Protein AF-A0A916TKI7-F1 (afdb_monomer)

Organism: NCBI:txid1323746

Secondary structure (DSSP, 8-state):
--HHHHHHHHHHHTT-PPPSSTTS-TTTTTS--HHHHHHHHHHHHHHH-PPP-HHHHHTS---HHHHHHHHHHHHT-

Nearest PDB structures (foldseek):
  7r49-assembly2_E  TM=7.141E-01  e=1.676E-02  Lactiplantibacillus plantarum subsp. plantarum NC8
  2cgq-assembly1_A  TM=7.711E-01  e=1.854E-01  Mycobacterium tuberculosis H37Rv
  2kop-assembly1_A  TM=6.538E-01  e=1.854E-01  Streptomyces coelicolor
  8j9j-assembly1_AB  TM=5.573E-01  e=3.276E-01  Euglena gracilis
  5msp-assembly1_A  TM=6.880E-01  e=7.941E-01  Segniliparus rugosus ATCC BAA-974

Sequence (77 aa):
MTHDAMLAEALRAIGKAGPADPDACLYRSGVLDSYDLMQLLLEIEMRSGARLDLAALVERPITLAALEAAVETATAR

Solvent-accessible surface area (backbone atoms only — not comparable to full-atom values): 4525 Å² total; per-residue (Å²): 133,57,61,68,62,50,52,57,48,25,32,48,74,73,73,37,76,75,70,93,49,66,81,45,30,35,56,85,72,64,76,27,56,75,67,52,46,53,52,36,51,51,45,45,26,71,73,69,74,29,71,72,61,61,74,71,48,67,77,46,74,47,21,60,64,51,51,47,53,44,50,53,60,36,66,74,108

Foldseek 3Di:
DQLVVQLCVLCVVLVFGADPDQPAQCDVVVSDDPVRVVSSQVSSCVVLVFHFDPVVCVVDRNGSVSVNVRSVVRNVD

Mean predicted aligned error: 3.22 Å

Structure (mmCIF, N/CA/C/O backbone):
data_AF-A0A916TKI7-F1
#
_entry.id   AF-A0A916TKI7-F1
#
loop_
_atom_site.group_PDB
_atom_site.id
_atom_site.type_symbol
_atom_site.label_atom_id
_atom_site.label_alt_id
_atom_site.label_comp_id
_atom_site.label_asym_id
_atom_site.label_entity_id
_atom_site.label_seq_id
_atom_site.pdbx_PDB_ins_code
_atom_site.Cartn_x
_atom_site.Cartn_y
_atom_site.Cartn_z
_atom_site.occupancy
_atom_site.B_iso_or_equiv
_atom_site.auth_seq_id
_atom_site.auth_comp_id
_atom_site.auth_asym_id
_atom_site.auth_atom_id
_atom_site.pdbx_PDB_model_num
ATOM 1 N N . MET A 1 1 ? 0.402 13.017 10.371 1.00 61.44 1 MET A N 1
ATOM 2 C CA . MET A 1 1 ? 1.010 12.620 9.085 1.00 61.44 1 MET A CA 1
ATOM 3 C C . MET A 1 1 ? -0.132 12.471 8.095 1.00 61.44 1 MET A C 1
ATOM 5 O O . MET A 1 1 ? -1.140 11.904 8.491 1.00 61.44 1 MET A O 1
ATOM 9 N N . THR A 1 2 ? -0.044 13.044 6.895 1.00 84.25 2 THR A N 1
ATOM 10 C CA . THR A 1 2 ? -1.050 12.798 5.843 1.00 84.25 2 THR A CA 1
ATOM 11 C C . THR A 1 2 ? -0.908 11.363 5.332 1.00 84.25 2 THR A C 1
ATOM 13 O O . THR A 1 2 ? 0.187 10.800 5.409 1.00 84.25 2 THR A O 1
ATOM 16 N N . HIS A 1 3 ? -1.988 10.752 4.836 1.00 87.38 3 HIS A N 1
ATOM 17 C CA . HIS A 1 3 ? -1.919 9.385 4.311 1.00 87.38 3 HIS A CA 1
ATOM 18 C C . HIS A 1 3 ? -0.950 9.281 3.130 1.00 87.38 3 HIS A C 1
ATOM 20 O O . HIS A 1 3 ? -0.141 8.362 3.112 1.00 87.38 3 HIS A O 1
ATOM 26 N N . ASP A 1 4 ? -0.912 10.277 2.246 1.00 87.44 4 ASP A N 1
ATOM 27 C CA . ASP A 1 4 ? 0.078 10.363 1.165 1.00 87.44 4 ASP A CA 1
ATOM 28 C C . ASP A 1 4 ? 1.539 10.238 1.657 1.00 87.44 4 ASP A C 1
ATOM 30 O O . ASP A 1 4 ? 2.296 9.373 1.209 1.00 87.44 4 ASP A O 1
ATOM 34 N N . ALA A 1 5 ? 1.929 11.017 2.676 1.00 89.50 5 ALA A N 1
ATOM 35 C CA . ALA A 1 5 ? 3.283 10.952 3.234 1.00 89.50 5 ALA A CA 1
ATOM 36 C C . ALA A 1 5 ? 3.598 9.575 3.847 1.00 89.50 5 ALA A C 1
ATOM 38 O O . ALA A 1 5 ? 4.711 9.064 3.706 1.00 89.50 5 ALA A O 1
ATOM 39 N N . MET A 1 6 ? 2.606 8.962 4.492 1.00 94.25 6 MET A N 1
ATOM 40 C CA . MET A 1 6 ? 2.711 7.634 5.095 1.00 94.25 6 MET A CA 1
ATOM 41 C C . MET A 1 6 ? 2.864 6.534 4.038 1.00 94.25 6 MET A C 1
ATOM 43 O O . MET A 1 6 ? 3.749 5.690 4.172 1.00 94.25 6 MET A O 1
ATOM 47 N N . LEU A 1 7 ? 2.080 6.580 2.956 1.00 93.50 7 LEU A N 1
ATOM 48 C CA . LEU A 1 7 ? 2.188 5.646 1.832 1.00 93.50 7 LEU A CA 1
ATOM 49 C C . LEU A 1 7 ? 3.555 5.762 1.145 1.00 93.50 7 LEU A C 1
ATOM 51 O O . LEU A 1 7 ? 4.194 4.750 0.852 1.00 93.50 7 LEU A O 1
ATOM 55 N N . ALA A 1 8 ? 4.050 6.986 0.948 1.00 92.81 8 ALA A N 1
ATOM 56 C CA . ALA A 1 8 ? 5.377 7.222 0.388 1.00 92.81 8 ALA A CA 1
ATOM 57 C C . ALA A 1 8 ? 6.510 6.707 1.297 1.00 92.81 8 ALA A C 1
ATOM 59 O O . ALA A 1 8 ? 7.554 6.263 0.814 1.00 92.81 8 ALA A O 1
ATOM 60 N N . GLU A 1 9 ? 6.356 6.774 2.621 1.00 94.00 9 GLU A N 1
ATOM 61 C CA . GLU A 1 9 ? 7.299 6.154 3.558 1.00 94.00 9 GLU A CA 1
ATOM 62 C C . GLU A 1 9 ? 7.216 4.627 3.560 1.00 94.00 9 GLU A C 1
ATOM 64 O O . GLU A 1 9 ? 8.263 3.982 3.567 1.00 94.00 9 GLU A O 1
ATOM 69 N N . ALA A 1 10 ? 6.015 4.050 3.496 1.00 95.56 10 ALA A N 1
ATOM 70 C CA . ALA A 1 10 ? 5.821 2.603 3.434 1.00 95.56 10 ALA A CA 1
ATOM 71 C C . ALA A 1 10 ? 6.452 1.998 2.165 1.00 95.56 10 ALA A C 1
ATOM 73 O O . ALA A 1 10 ? 7.172 1.005 2.239 1.00 95.56 10 ALA A O 1
ATOM 74 N N . LEU A 1 11 ? 6.291 2.652 1.010 1.00 94.69 11 LEU A N 1
ATOM 75 C CA . LEU A 1 11 ? 6.963 2.259 -0.237 1.00 94.69 11 LEU A CA 1
ATOM 76 C C . LEU A 1 11 ? 8.491 2.329 -0.122 1.00 94.69 11 LEU A C 1
ATOM 78 O O . LEU A 1 11 ? 9.193 1.398 -0.520 1.00 94.69 11 LEU A O 1
ATOM 82 N N . ARG A 1 12 ? 9.018 3.404 0.477 1.00 95.38 12 ARG A N 1
ATOM 83 C CA . ARG A 1 12 ? 10.463 3.548 0.707 1.00 95.38 12 ARG A CA 1
ATOM 84 C C . ARG A 1 12 ? 11.009 2.481 1.655 1.00 95.38 12 ARG A C 1
ATOM 86 O O . ARG A 1 12 ? 12.118 2.006 1.425 1.00 95.38 12 ARG A O 1
ATOM 93 N N . ALA A 1 13 ? 10.245 2.085 2.673 1.00 96.62 13 ALA A N 1
ATOM 94 C CA . ALA A 1 13 ? 10.638 1.043 3.621 1.00 96.62 13 ALA A CA 1
ATOM 95 C C . ALA A 1 13 ? 10.841 -0.322 2.941 1.00 96.62 13 ALA A C 1
ATOM 97 O O . ALA A 1 13 ? 11.758 -1.054 3.303 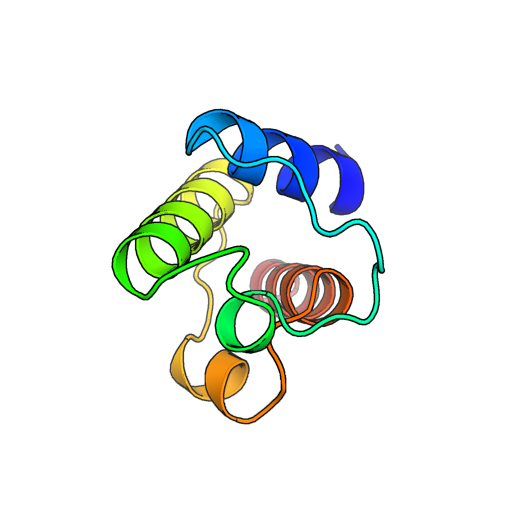1.00 96.62 13 ALA A O 1
ATOM 98 N N . ILE A 1 14 ? 10.062 -0.618 1.896 1.00 95.75 14 ILE A N 1
ATOM 99 C CA . ILE A 1 14 ? 10.198 -1.847 1.100 1.00 95.75 14 ILE A CA 1
ATOM 100 C C . ILE A 1 14 ? 11.133 -1.691 -0.114 1.00 95.75 14 ILE A C 1
ATOM 102 O O . ILE A 1 14 ? 11.185 -2.557 -0.984 1.00 95.75 14 ILE A O 1
ATOM 106 N N . GLY A 1 15 ? 11.875 -0.580 -0.203 1.00 95.19 15 GLY A N 1
ATOM 107 C CA . GLY A 1 15 ? 12.834 -0.326 -1.281 1.00 95.19 15 GL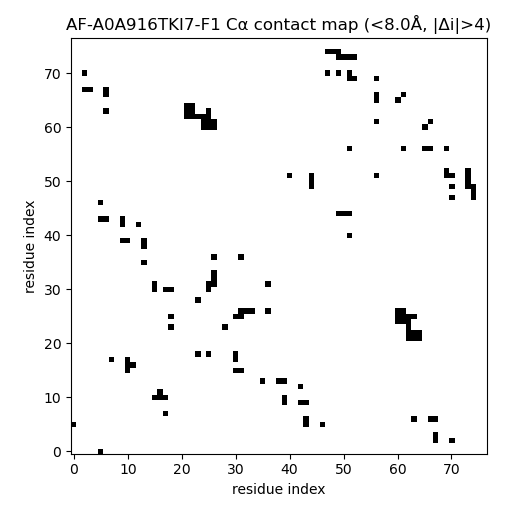Y A CA 1
ATOM 108 C C . GLY A 1 15 ? 12.199 0.012 -2.635 1.00 95.19 15 GLY A C 1
ATOM 109 O O . GLY A 1 15 ? 12.865 -0.104 -3.666 1.00 95.19 15 GLY A O 1
ATOM 110 N N . LYS A 1 16 ? 10.928 0.428 -2.659 1.00 92.75 16 LYS A N 1
ATOM 111 C CA . LYS A 1 16 ? 10.199 0.778 -3.882 1.00 92.75 16 LYS A CA 1
ATOM 112 C C . LYS A 1 16 ? 10.033 2.286 -4.009 1.00 92.75 16 LYS A C 1
ATOM 114 O O . LYS A 1 16 ? 9.745 2.994 -3.046 1.00 92.75 16 LYS A O 1
ATOM 119 N N . ALA A 1 17 ? 10.186 2.777 -5.233 1.00 84.75 17 ALA A N 1
ATOM 120 C CA . ALA A 1 17 ? 9.658 4.081 -5.596 1.00 84.75 17 ALA A CA 1
ATOM 121 C C . ALA A 1 17 ? 8.148 3.940 -5.843 1.00 84.75 17 ALA A C 1
ATOM 123 O O . ALA A 1 17 ? 7.699 2.913 -6.356 1.00 84.75 17 ALA A O 1
ATOM 124 N N . GLY A 1 18 ? 7.367 4.958 -5.477 1.00 81.81 18 GLY A N 1
ATOM 125 C CA . GLY A 1 18 ? 5.961 5.019 -5.874 1.00 81.81 18 GLY A CA 1
ATOM 126 C C . GLY A 1 18 ? 5.796 5.021 -7.400 1.00 81.81 18 GLY A C 1
ATOM 127 O O . GLY A 1 18 ? 6.765 5.256 -8.130 1.00 81.81 18 GLY A O 1
ATOM 128 N N . PRO A 1 19 ? 4.587 4.736 -7.904 1.00 85.12 19 PRO A N 1
ATOM 129 C CA . PRO A 1 19 ? 4.331 4.723 -9.335 1.00 85.12 19 PRO A CA 1
ATOM 130 C C . PRO A 1 19 ? 4.510 6.129 -9.929 1.00 85.12 19 PRO A C 1
ATOM 132 O O . PRO A 1 19 ? 4.184 7.129 -9.295 1.00 85.12 19 PRO A O 1
ATOM 135 N N . ALA A 1 20 ? 5.017 6.204 -11.163 1.00 83.19 20 ALA A N 1
ATOM 136 C CA . ALA A 1 20 ? 5.134 7.471 -11.892 1.00 83.19 20 ALA A CA 1
ATOM 137 C C . ALA A 1 20 ? 3.761 8.056 -12.270 1.00 83.19 20 ALA A C 1
ATOM 139 O O . ALA A 1 20 ? 3.606 9.271 -12.353 1.00 83.19 20 ALA A O 1
ATOM 140 N N . ASP A 1 21 ? 2.784 7.177 -12.493 1.00 85.75 21 ASP A N 1
ATOM 141 C CA . ASP A 1 21 ? 1.380 7.512 -12.707 1.00 85.75 21 ASP A CA 1
ATOM 142 C C . ASP A 1 21 ? 0.588 7.167 -11.429 1.00 85.75 21 ASP A C 1
ATOM 144 O O . ASP A 1 21 ? 0.544 5.990 -11.054 1.00 85.75 21 ASP A O 1
ATOM 148 N N . PRO A 1 22 ? -0.017 8.151 -10.737 1.00 78.69 22 PRO A N 1
ATOM 149 C CA . PRO A 1 22 ? -0.753 7.921 -9.492 1.00 78.69 22 PRO A CA 1
ATOM 150 C C . PRO A 1 22 ? -1.986 7.018 -9.664 1.00 78.69 22 PRO A C 1
ATOM 152 O O . PRO A 1 22 ? -2.402 6.369 -8.698 1.00 78.69 22 PRO A O 1
ATOM 155 N N . ASP A 1 23 ? -2.526 6.921 -10.882 1.00 85.50 23 ASP A N 1
ATOM 156 C CA . ASP A 1 23 ? -3.687 6.088 -11.204 1.00 85.50 23 ASP A CA 1
ATOM 157 C C . ASP A 1 23 ? -3.293 4.666 -11.639 1.00 85.50 23 ASP A C 1
ATOM 159 O O . ASP A 1 23 ? -4.149 3.791 -11.820 1.00 85.50 23 ASP A O 1
ATOM 163 N N . ALA A 1 24 ? -1.992 4.386 -11.775 1.00 89.50 24 ALA A N 1
ATOM 164 C CA . ALA A 1 24 ? -1.520 3.069 -12.163 1.00 89.50 24 ALA A CA 1
ATOM 165 C C . ALA A 1 24 ? -1.769 2.032 -11.059 1.00 89.50 24 ALA A C 1
ATOM 167 O O . ALA A 1 24 ? -1.418 2.198 -9.890 1.00 89.50 24 ALA A O 1
ATOM 168 N N . CYS A 1 25 ? -2.313 0.884 -11.463 1.00 91.12 25 CYS A N 1
ATOM 169 C CA . CYS A 1 25 ? -2.409 -0.283 -10.596 1.00 91.12 25 CYS A CA 1
ATOM 170 C C . CYS A 1 25 ? -1.002 -0.790 -10.261 1.00 91.12 25 CYS A C 1
ATOM 172 O O . CYS A 1 25 ? -0.344 -1.347 -11.136 1.00 91.12 25 CYS A O 1
ATOM 174 N N . LEU A 1 26 ? -0.587 -0.688 -8.999 1.00 90.81 26 LEU A N 1
ATOM 175 C CA . LEU A 1 26 ? 0.748 -1.045 -8.502 1.00 90.81 26 LEU A CA 1
ATOM 176 C C . LEU A 1 26 ? 1.162 -2.476 -8.869 1.00 90.81 26 LEU A C 1
ATOM 178 O O . LEU A 1 26 ? 2.310 -2.727 -9.225 1.00 90.81 26 LEU A O 1
ATOM 182 N N . TYR A 1 27 ? 0.203 -3.402 -8.820 1.00 86.69 27 TYR A 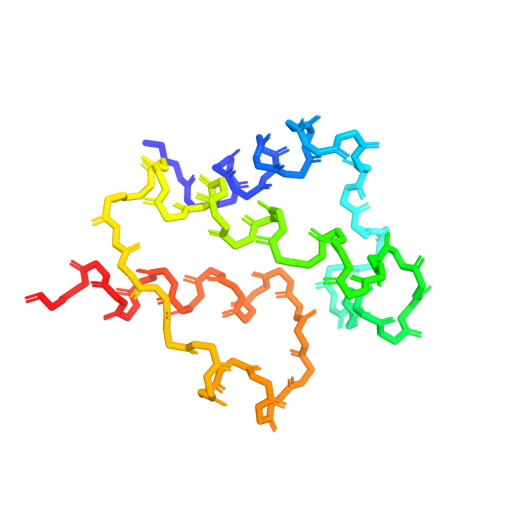N 1
ATOM 183 C CA . TYR A 1 27 ? 0.434 -4.803 -9.160 1.00 86.69 27 TYR A CA 1
ATOM 184 C C . TYR A 1 27 ? 0.545 -5.037 -10.677 1.00 86.69 27 TYR A C 1
ATOM 186 O O . TYR A 1 27 ? 1.490 -5.655 -11.156 1.00 86.69 27 TYR A O 1
ATOM 194 N N . ARG A 1 28 ? -0.399 -4.514 -11.476 1.00 87.31 28 ARG A N 1
ATOM 195 C CA . ARG A 1 28 ? -0.414 -4.741 -12.938 1.00 87.31 28 ARG A CA 1
ATOM 196 C C . ARG A 1 28 ? 0.652 -3.945 -13.689 1.00 87.31 28 ARG A C 1
ATOM 198 O O . ARG A 1 28 ? 1.036 -4.352 -14.77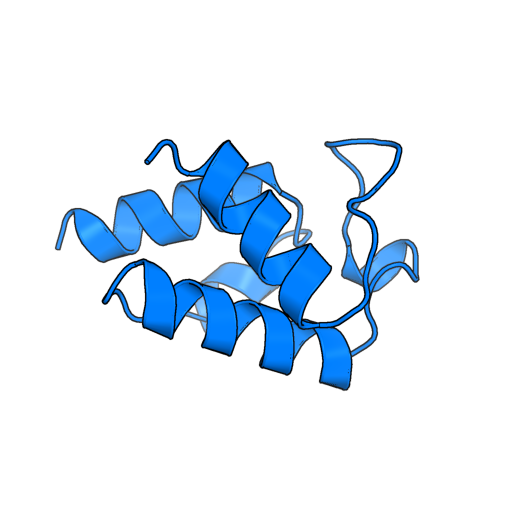8 1.00 87.31 28 ARG A O 1
ATOM 205 N N . SER A 1 29 ? 1.111 -2.824 -13.135 1.00 87.50 29 SER A N 1
ATOM 206 C CA . SER A 1 29 ? 2.196 -2.019 -13.705 1.00 87.50 29 SER A CA 1
ATOM 207 C C . SER A 1 29 ? 3.578 -2.646 -13.504 1.00 87.50 29 SER A C 1
ATOM 209 O O . SER A 1 29 ? 4.548 -2.162 -14.082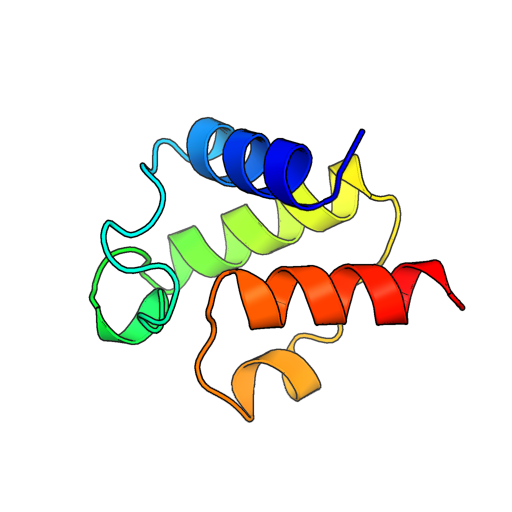 1.00 87.50 29 SER A O 1
ATOM 211 N N . GLY A 1 30 ? 3.682 -3.706 -12.692 1.00 86.69 30 GLY A N 1
ATOM 212 C CA . GLY A 1 30 ? 4.953 -4.332 -12.332 1.00 86.69 30 GLY A CA 1
ATOM 213 C C . GLY A 1 30 ? 5.767 -3.536 -11.310 1.00 86.69 30 GLY A C 1
ATOM 214 O O . GLY A 1 30 ? 6.926 -3.868 -11.074 1.00 86.69 30 GLY A O 1
ATOM 215 N N . VAL A 1 31 ? 5.186 -2.494 -10.700 1.00 88.44 31 VAL A N 1
ATOM 216 C CA . VAL A 1 31 ? 5.838 -1.731 -9.621 1.00 88.44 31 VAL A CA 1
ATOM 217 C C . VAL A 1 31 ? 6.023 -2.620 -8.390 1.00 88.44 31 VAL A C 1
ATOM 219 O O . VAL A 1 31 ? 7.099 -2.622 -7.784 1.00 88.44 31 VAL A O 1
ATOM 222 N N . LEU A 1 32 ? 4.993 -3.400 -8.056 1.00 92.25 32 LEU A N 1
ATOM 223 C CA . LEU A 1 32 ? 4.993 -4.358 -6.954 1.00 92.25 32 LEU A CA 1
ATOM 224 C C . LEU A 1 32 ? 4.663 -5.754 -7.472 1.00 92.25 32 LEU A C 1
ATOM 226 O O . LEU A 1 32 ? 3.705 -5.929 -8.228 1.00 92.25 32 LEU A O 1
ATOM 230 N N . ASP A 1 33 ? 5.408 -6.751 -7.009 1.00 92.00 33 ASP A N 1
ATOM 231 C CA . ASP A 1 33 ? 4.968 -8.139 -7.078 1.00 92.00 33 ASP A CA 1
ATOM 232 C C . ASP A 1 33 ? 4.104 -8.516 -5.853 1.00 92.00 33 ASP A C 1
ATOM 234 O O . ASP A 1 33 ? 3.704 -7.671 -5.047 1.00 92.00 33 ASP A O 1
ATOM 238 N N . SER A 1 34 ? 3.756 -9.799 -5.720 1.00 89.69 34 SER A N 1
ATOM 239 C CA . SER A 1 34 ? 2.932 -10.273 -4.601 1.00 89.69 34 SER A CA 1
ATOM 240 C C . SER A 1 34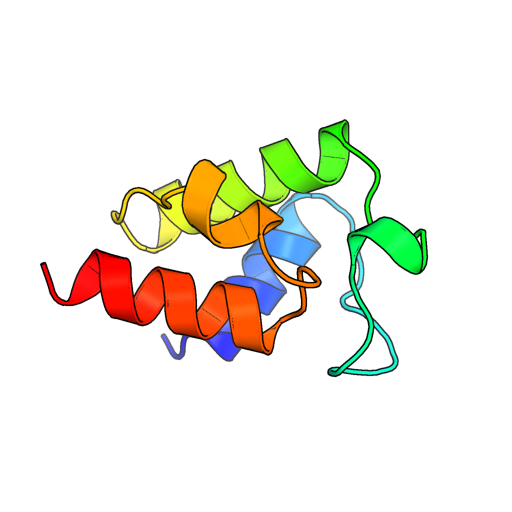 ? 3.649 -10.185 -3.255 1.00 89.69 34 SER A C 1
ATOM 242 O O . SER A 1 34 ? 2.995 -10.000 -2.233 1.00 89.69 34 SER A O 1
ATOM 244 N N . TYR A 1 35 ? 4.972 -10.342 -3.239 1.00 93.56 35 TYR A N 1
ATOM 245 C CA . TYR A 1 35 ? 5.770 -10.218 -2.026 1.00 93.56 35 TYR A CA 1
ATOM 246 C C . TYR A 1 35 ? 5.836 -8.752 -1.591 1.00 93.56 35 TYR A C 1
ATOM 248 O O . TYR A 1 35 ? 5.521 -8.435 -0.444 1.00 93.56 35 TYR A O 1
ATOM 256 N N . ASP A 1 36 ? 6.145 -7.860 -2.528 1.00 94.88 36 ASP A N 1
ATOM 257 C CA . ASP A 1 36 ? 6.207 -6.421 -2.299 1.00 94.88 36 ASP A CA 1
ATOM 258 C C . ASP A 1 36 ? 4.868 -5.864 -1.811 1.00 94.88 36 ASP A C 1
ATOM 260 O O . ASP A 1 36 ? 4.829 -5.058 -0.885 1.00 94.88 36 ASP A O 1
ATOM 264 N N . LEU A 1 37 ? 3.756 -6.315 -2.404 1.00 92.00 37 LEU A N 1
ATOM 265 C CA . LEU A 1 37 ? 2.419 -5.897 -1.995 1.00 92.00 37 LEU A CA 1
ATOM 266 C C . LEU A 1 37 ? 2.130 -6.291 -0.542 1.00 92.00 37 LEU A C 1
ATOM 268 O O . LEU A 1 37 ? 1.636 -5.469 0.224 1.00 92.00 37 LEU A O 1
ATOM 272 N N . MET A 1 38 ? 2.456 -7.521 -0.141 1.00 94.00 38 MET A N 1
ATOM 273 C CA . MET A 1 38 ? 2.246 -7.958 1.242 1.00 94.00 38 MET A CA 1
ATOM 274 C C . MET A 1 38 ? 3.116 -7.172 2.228 1.00 94.00 38 MET A C 1
ATOM 276 O O . MET A 1 38 ? 2.629 -6.784 3.287 1.00 94.00 38 MET A O 1
ATOM 280 N N . GLN A 1 39 ? 4.375 -6.895 1.875 1.00 95.81 39 GLN A N 1
ATOM 281 C CA . GLN A 1 39 ? 5.266 -6.059 2.689 1.00 95.81 39 GLN A CA 1
ATOM 282 C C . GLN A 1 39 ? 4.741 -4.621 2.803 1.00 95.81 39 GLN A C 1
ATOM 284 O O . GLN A 1 39 ? 4.724 -4.060 3.896 1.00 95.81 39 GLN A O 1
ATOM 289 N N . LEU A 1 40 ? 4.249 -4.046 1.700 1.00 95.50 40 LEU A N 1
ATOM 290 C CA . LEU A 1 40 ? 3.665 -2.706 1.692 1.00 95.50 40 LEU A CA 1
ATOM 291 C C . LEU A 1 40 ? 2.475 -2.612 2.647 1.00 95.50 40 LEU A C 1
ATOM 293 O O . LEU A 1 40 ? 2.385 -1.669 3.429 1.00 95.50 40 LEU A O 1
ATOM 297 N N . LEU A 1 41 ? 1.564 -3.584 2.586 1.00 94.88 41 LEU A N 1
ATOM 298 C CA . LEU A 1 41 ? 0.382 -3.595 3.443 1.00 94.88 41 LEU A CA 1
ATOM 299 C C . LEU A 1 41 ? 0.770 -3.682 4.918 1.00 94.88 41 LEU A C 1
ATOM 301 O O . LEU A 1 41 ? 0.251 -2.905 5.709 1.00 94.88 41 LEU A O 1
ATOM 305 N N . LEU A 1 42 ? 1.726 -4.543 5.276 1.00 96.00 42 LEU A N 1
ATOM 306 C CA . LEU A 1 42 ? 2.218 -4.647 6.652 1.00 96.00 42 LEU A CA 1
ATOM 307 C C . LEU A 1 42 ? 2.831 -3.332 7.153 1.00 96.00 42 LEU A C 1
ATOM 309 O O . LEU A 1 42 ? 2.522 -2.899 8.262 1.00 96.00 42 LEU A O 1
ATOM 313 N N . GLU A 1 43 ? 3.649 -2.665 6.336 1.00 97.12 43 GLU A N 1
ATOM 314 C CA . GLU A 1 43 ? 4.206 -1.350 6.677 1.00 97.12 43 GLU A CA 1
ATOM 315 C C . GLU A 1 43 ? 3.105 -0.307 6.910 1.00 97.12 43 GLU A C 1
ATOM 317 O O . GLU A 1 43 ? 3.165 0.462 7.873 1.00 97.12 43 GLU A O 1
ATOM 322 N N . ILE A 1 44 ? 2.067 -0.298 6.067 1.00 95.69 44 ILE A N 1
ATOM 323 C CA . ILE A 1 44 ? 0.915 0.597 6.226 1.00 95.69 44 ILE A CA 1
ATOM 324 C C . ILE A 1 44 ? 0.163 0.289 7.525 1.00 95.69 44 ILE A C 1
ATOM 326 O O . ILE A 1 44 ? -0.153 1.211 8.280 1.00 95.69 44 ILE A O 1
ATOM 330 N N . GLU A 1 45 ? -0.111 -0.982 7.821 1.00 95.75 45 GLU A N 1
ATOM 331 C CA . GLU A 1 45 ? -0.817 -1.393 9.039 1.00 95.75 45 GLU A CA 1
ATOM 332 C C . GLU A 1 45 ? -0.030 -1.017 10.303 1.00 95.75 45 GLU A C 1
ATOM 334 O O . GLU A 1 45 ? -0.592 -0.459 11.245 1.00 95.75 45 GLU A O 1
ATOM 339 N N . MET A 1 46 ? 1.289 -1.229 10.312 1.00 95.56 46 MET A N 1
ATOM 340 C CA . MET A 1 46 ? 2.154 -0.851 11.435 1.00 95.56 46 MET A CA 1
ATOM 341 C C . MET A 1 46 ? 2.181 0.661 11.682 1.00 95.56 46 MET A C 1
ATOM 343 O O . MET A 1 46 ? 2.231 1.099 12.832 1.00 95.56 46 MET A O 1
ATOM 347 N N . ARG A 1 47 ? 2.158 1.467 10.615 1.00 94.75 47 ARG A N 1
ATOM 348 C CA . ARG A 1 47 ? 2.238 2.935 10.695 1.00 94.75 47 ARG A CA 1
ATOM 349 C C . ARG A 1 47 ? 0.901 3.591 11.012 1.00 94.75 47 ARG A C 1
ATOM 351 O O . ARG A 1 47 ? 0.873 4.601 11.709 1.00 94.75 47 ARG A O 1
ATOM 358 N N . SER A 1 48 ? -0.187 3.047 10.475 1.00 92.44 48 SER A N 1
ATOM 359 C CA . SER A 1 48 ? -1.545 3.560 10.689 1.00 92.44 48 SER A CA 1
ATOM 360 C C . SER A 1 48 ? -2.196 3.009 11.959 1.00 92.44 48 SER A C 1
ATOM 362 O O . SER A 1 48 ? -3.127 3.620 12.476 1.00 92.44 48 SER A O 1
ATOM 364 N N . GLY A 1 49 ? -1.730 1.859 12.458 1.00 92.69 49 GLY A N 1
ATOM 365 C CA . GLY A 1 49 ? -2.390 1.106 13.525 1.00 92.69 49 GLY A CA 1
ATOM 366 C C . GLY A 1 49 ? -3.709 0.458 13.090 1.00 92.69 49 GLY A C 1
ATOM 367 O O . GLY A 1 49 ? -4.394 -0.142 13.917 1.00 92.69 49 GLY A O 1
ATOM 368 N N . ALA A 1 50 ? -4.075 0.575 11.812 1.00 91.31 50 ALA A N 1
ATOM 369 C CA . ALA A 1 50 ? -5.306 0.044 11.256 1.00 91.31 50 ALA A CA 1
ATOM 370 C C . ALA A 1 50 ? -5.035 -1.261 10.511 1.00 91.31 50 ALA A C 1
ATOM 372 O O . ALA A 1 50 ? -3.985 -1.429 9.902 1.00 91.31 50 ALA A O 1
ATOM 373 N N . ARG A 1 51 ? -6.003 -2.180 10.534 1.00 93.12 51 ARG A N 1
ATOM 374 C CA . ARG A 1 51 ? -5.936 -3.426 9.767 1.00 93.12 51 ARG A CA 1
ATOM 375 C C . ARG A 1 51 ? -6.647 -3.247 8.433 1.00 93.12 51 ARG A C 1
ATOM 377 O O . ARG A 1 51 ? -7.826 -2.891 8.414 1.00 93.12 51 ARG A O 1
ATOM 384 N N . LEU A 1 52 ? -5.955 -3.520 7.336 1.00 93.19 52 LEU A N 1
ATOM 385 C CA . LEU A 1 52 ? -6.510 -3.399 5.996 1.00 93.19 52 LEU A CA 1
ATOM 386 C C . LEU A 1 52 ? -7.296 -4.659 5.624 1.00 93.19 52 LEU A C 1
ATOM 388 O O . LEU A 1 52 ? -6.874 -5.792 5.867 1.00 93.19 52 LEU A O 1
ATOM 392 N N . ASP A 1 53 ? -8.454 -4.463 4.999 1.00 91.75 53 ASP A N 1
ATOM 393 C CA . ASP A 1 53 ? -9.223 -5.556 4.410 1.00 91.75 53 ASP A CA 1
ATOM 394 C C . ASP A 1 53 ? -8.650 -5.892 3.030 1.00 91.75 53 ASP A C 1
ATOM 396 O O . ASP A 1 53 ? -9.000 -5.285 2.014 1.00 91.75 53 ASP A O 1
ATOM 400 N N . LEU A 1 54 ? -7.732 -6.860 3.007 1.00 86.50 54 LEU A N 1
ATOM 401 C CA . LEU A 1 54 ? -7.099 -7.313 1.774 1.00 86.50 54 LEU A CA 1
ATOM 402 C C . LEU A 1 54 ? -8.124 -7.829 0.756 1.00 86.50 54 LEU A C 1
ATOM 404 O O . LEU A 1 54 ? -7.942 -7.598 -0.437 1.00 86.50 54 LEU A O 1
ATOM 408 N N . ALA A 1 55 ? 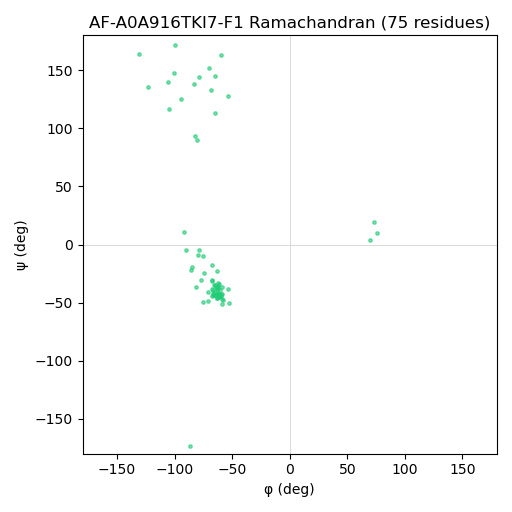-9.186 -8.506 1.207 1.00 88.81 55 ALA A N 1
ATOM 409 C CA . ALA A 1 55 ? -10.195 -9.049 0.305 1.00 88.81 55 ALA A CA 1
ATOM 410 C C . ALA A 1 55 ? -10.900 -7.913 -0.444 1.00 88.81 55 ALA A C 1
ATOM 412 O O . ALA A 1 55 ? -10.970 -7.955 -1.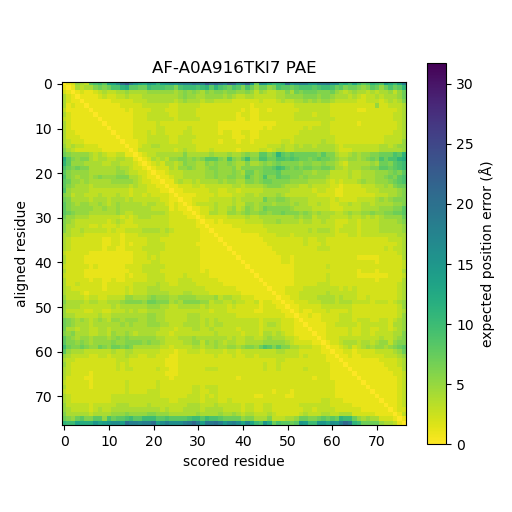667 1.00 88.81 55 ALA A O 1
ATOM 413 N N . ALA A 1 56 ? -11.307 -6.859 0.268 1.00 89.06 56 ALA A N 1
ATOM 414 C CA . ALA A 1 56 ? -11.910 -5.675 -0.342 1.00 89.06 56 ALA A CA 1
ATOM 415 C C . ALA A 1 56 ? -10.931 -4.901 -1.249 1.00 89.06 56 ALA A C 1
ATOM 417 O O . ALA A 1 56 ? -11.330 -4.335 -2.271 1.00 89.06 56 ALA A O 1
ATOM 418 N N . LEU A 1 57 ? -9.641 -4.869 -0.895 1.00 88.50 57 LEU A N 1
ATOM 419 C CA . LEU A 1 57 ? -8.621 -4.143 -1.654 1.00 88.50 57 LEU A CA 1
ATOM 420 C C . LEU A 1 57 ? -8.363 -4.764 -3.035 1.00 88.50 57 LEU A C 1
ATOM 422 O O . LEU A 1 57 ? -8.184 -4.030 -4.007 1.00 88.50 57 LEU A O 1
ATOM 426 N N . VAL A 1 58 ? -8.365 -6.098 -3.141 1.00 87.00 58 VAL A N 1
ATOM 427 C CA . VAL A 1 58 ? -8.073 -6.805 -4.403 1.00 87.00 58 VAL A CA 1
ATOM 428 C C . VAL A 1 58 ? -9.256 -6.854 -5.377 1.00 87.00 58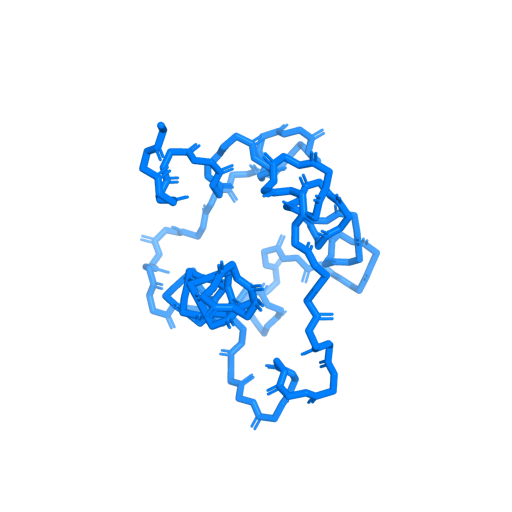 VAL A C 1
ATOM 430 O O . VAL A 1 58 ? -9.069 -7.229 -6.534 1.00 87.00 58 VAL A O 1
ATOM 433 N N . GLU A 1 59 ? -10.461 -6.443 -4.963 1.00 88.06 59 GLU A N 1
ATOM 434 C CA . GLU A 1 59 ? -11.631 -6.350 -5.858 1.00 88.06 59 GLU A CA 1
ATOM 435 C C . GLU A 1 59 ? -11.484 -5.256 -6.926 1.00 88.06 59 GLU A C 1
ATOM 437 O O . GLU A 1 59 ? -12.198 -5.249 -7.931 1.00 88.06 59 GLU A O 1
ATOM 442 N N . ARG A 1 60 ? -10.553 -4.320 -6.722 1.00 87.44 60 ARG A N 1
ATOM 443 C CA . ARG A 1 60 ? -10.285 -3.183 -7.604 1.00 87.44 60 ARG A CA 1
ATOM 444 C C . ARG A 1 60 ? -8.787 -3.069 -7.906 1.00 87.44 60 ARG A C 1
ATOM 446 O O . ARG A 1 60 ? -7.968 -3.680 -7.222 1.00 87.44 60 ARG A O 1
ATOM 453 N N . PRO A 1 61 ? -8.390 -2.299 -8.934 1.00 91.75 61 PRO A N 1
ATOM 454 C CA . PRO A 1 61 ? -6.986 -1.970 -9.143 1.00 91.75 61 PRO A CA 1
ATOM 455 C C . PRO A 1 61 ? -6.371 -1.354 -7.880 1.00 91.75 61 PRO A C 1
ATOM 457 O O . PRO A 1 61 ? -6.906 -0.391 -7.332 1.00 91.75 61 PRO A O 1
ATOM 460 N N . ILE A 1 62 ? -5.246 -1.907 -7.427 1.00 92.62 62 ILE A N 1
ATOM 461 C CA . ILE A 1 62 ? -4.542 -1.429 -6.233 1.00 92.62 62 ILE A CA 1
ATOM 462 C C . ILE A 1 62 ? -3.711 -0.209 -6.632 1.00 92.62 62 ILE A C 1
ATOM 464 O O . ILE A 1 62 ? -2.580 -0.357 -7.087 1.00 92.62 62 ILE A O 1
ATOM 468 N N . THR A 1 63 ? -4.298 0.979 -6.536 1.00 93.56 63 THR A N 1
ATOM 469 C CA . THR A 1 63 ? -3.633 2.276 -6.753 1.00 93.56 63 THR A CA 1
ATOM 470 C C . THR A 1 63 ? -3.258 2.920 -5.416 1.00 93.56 63 THR A C 1
ATOM 472 O O . THR A 1 63 ? -3.686 2.451 -4.358 1.00 93.56 63 THR A O 1
ATOM 475 N N . LEU A 1 64 ? -2.494 4.018 -5.440 1.00 91.88 64 LEU A N 1
ATOM 476 C CA . LEU A 1 64 ? -2.226 4.795 -4.221 1.00 91.88 64 LEU A CA 1
ATOM 477 C C . LEU A 1 64 ? -3.522 5.325 -3.592 1.00 91.88 64 LEU A C 1
ATOM 479 O O . LEU A 1 64 ? -3.724 5.162 -2.393 1.00 91.88 64 LEU A O 1
ATOM 483 N N . ALA A 1 65 ? -4.437 5.857 -4.407 1.00 91.75 65 ALA A N 1
ATOM 484 C CA . ALA A 1 65 ? -5.736 6.341 -3.941 1.00 91.75 65 ALA A CA 1
ATOM 485 C C . ALA A 1 65 ? -6.597 5.223 -3.321 1.00 91.75 65 ALA A C 1
ATOM 487 O O . ALA A 1 65 ? -7.304 5.445 -2.340 1.00 91.75 65 ALA A O 1
ATOM 488 N N . ALA A 1 66 ? -6.528 4.000 -3.861 1.00 92.31 66 ALA A N 1
ATOM 489 C CA . ALA A 1 66 ? -7.231 2.856 -3.282 1.00 92.31 66 ALA A CA 1
ATOM 490 C C . ALA A 1 66 ? -6.666 2.472 -1.904 1.00 92.31 66 ALA A C 1
ATOM 492 O O . ALA A 1 66 ? -7.438 2.152 -1.002 1.00 92.31 66 ALA A O 1
ATOM 493 N N . LEU A 1 67 ? -5.340 2.527 -1.735 1.00 93.25 67 LEU A N 1
ATOM 494 C CA . LEU A 1 67 ? -4.687 2.295 -0.445 1.00 93.25 67 LEU A CA 1
ATOM 495 C C . LEU A 1 67 ? -5.033 3.392 0.566 1.00 93.25 67 LEU A C 1
ATOM 497 O O . LEU A 1 67 ? -5.353 3.080 1.708 1.00 93.25 67 LEU A O 1
ATOM 501 N N . GLU A 1 68 ? -5.029 4.657 0.148 1.00 92.62 68 GLU A N 1
ATOM 502 C CA . GLU A 1 68 ? -5.421 5.786 0.994 1.00 92.62 68 GLU A CA 1
ATOM 503 C C . GLU A 1 68 ? -6.861 5.634 1.502 1.00 92.62 68 GLU A C 1
ATOM 505 O O . GLU A 1 68 ? -7.090 5.636 2.712 1.00 92.62 68 GLU A O 1
ATOM 510 N N . ALA A 1 69 ? -7.816 5.376 0.606 1.00 92.06 69 ALA A N 1
ATOM 511 C CA . ALA A 1 69 ? -9.213 5.153 0.977 1.00 92.06 69 ALA A CA 1
ATOM 512 C C . ALA A 1 69 ? -9.401 3.925 1.890 1.00 92.06 69 ALA A C 1
ATOM 514 O O . ALA A 1 69 ? -10.269 3.917 2.770 1.00 92.06 69 ALA A O 1
ATOM 515 N N . ALA A 1 70 ? -8.594 2.875 1.699 1.00 93.06 70 ALA A N 1
ATOM 516 C CA . ALA A 1 70 ? -8.615 1.700 2.565 1.00 93.06 70 ALA A CA 1
ATOM 517 C C . ALA A 1 70 ? -8.136 2.039 3.986 1.00 93.06 70 ALA A C 1
ATOM 519 O O . ALA A 1 70 ? -8.765 1.611 4.954 1.00 93.06 70 ALA A O 1
ATOM 520 N N . VAL A 1 71 ? -7.083 2.853 4.117 1.00 93.94 71 VAL A N 1
ATOM 521 C CA . VAL A 1 71 ? -6.582 3.336 5.414 1.00 93.94 71 VAL A CA 1
ATOM 522 C C . VAL A 1 71 ? -7.602 4.250 6.091 1.00 93.94 71 VAL A C 1
ATOM 524 O O . VAL A 1 71 ? -7.876 4.078 7.277 1.00 93.94 71 VAL A O 1
ATOM 527 N N . GLU A 1 72 ? -8.227 5.172 5.356 1.00 93.06 72 GLU A N 1
ATOM 528 C CA . GLU A 1 72 ? -9.307 6.023 5.880 1.00 93.06 72 GLU A CA 1
ATOM 529 C C . GLU A 1 72 ? -10.472 5.191 6.416 1.00 93.06 72 GLU A C 1
ATOM 531 O O . GLU A 1 72 ? -10.926 5.381 7.542 1.00 93.06 72 GLU A O 1
ATOM 536 N N . THR A 1 73 ? -10.922 4.208 5.635 1.00 91.75 73 THR A N 1
ATOM 537 C CA . THR A 1 73 ? -12.023 3.324 6.033 1.00 91.75 73 THR A CA 1
ATOM 538 C C . THR A 1 73 ? -11.663 2.498 7.266 1.00 91.75 73 THR A C 1
ATOM 540 O O . THR A 1 73 ? -12.517 2.258 8.119 1.00 91.75 73 THR A O 1
ATOM 543 N N . ALA A 1 74 ? -10.413 2.040 7.362 1.00 91.62 74 ALA A N 1
ATOM 544 C CA . ALA A 1 74 ? -9.951 1.205 8.462 1.00 91.62 74 ALA A CA 1
ATOM 545 C C . ALA A 1 74 ? -9.694 1.997 9.755 1.00 91.62 74 ALA A C 1
ATOM 547 O O . ALA A 1 74 ? -9.889 1.451 10.834 1.00 91.62 74 ALA A O 1
ATOM 548 N N . THR A 1 75 ? -9.295 3.268 9.656 1.00 89.31 75 THR A N 1
ATOM 549 C CA . THR A 1 75 ? -9.060 4.163 10.808 1.00 89.31 75 THR A CA 1
ATOM 550 C C . THR A 1 75 ? -10.329 4.857 11.310 1.00 89.31 75 THR A C 1
ATOM 552 O O . THR A 1 75 ? -10.361 5.313 12.450 1.00 89.31 75 THR A O 1
ATOM 555 N N . ALA A 1 76 ? -11.383 4.933 10.491 1.00 84.00 76 ALA A N 1
ATOM 556 C CA . ALA A 1 76 ? -12.690 5.465 10.890 1.00 84.00 76 ALA A CA 1
ATOM 557 C C . ALA A 1 76 ? -13.549 4.479 11.714 1.00 84.00 76 ALA A C 1
ATOM 559 O O . ALA A 1 76 ? -14.653 4.838 12.131 1.00 84.00 76 ALA A O 1
ATOM 560 N N . ARG A 1 77 ? -13.077 3.240 11.902 1.00 60.00 77 ARG A N 1
ATOM 561 C CA . ARG A 1 77 ? -13.718 2.170 12.683 1.00 60.00 77 ARG A CA 1
ATOM 562 C C . ARG A 1 77 ? -13.127 2.088 14.084 1.00 60.00 77 ARG A C 1
ATOM 564 O O . ARG A 1 77 ? -13.919 1.805 15.008 1.00 60.00 77 ARG A O 1
#

pLDDT: mean 90.28, std 6.18, range [60.0, 97.12]

Radius of gyration: 11.17 Å; Cα contacts (8 Å, |Δi|>4): 76; chains: 1; bounding box: 27×23×27 Å

InterPro domains:
  IPR036736 ACP-like superfamily [G3DSA:1.10.1200.10] (2-75)
  IPR036736 ACP-like superfamily [SSF47336] (6-73)